Protein AF-A0A7J4JHX7-F1 (afdb_monomer_lite)

pLDDT: mean 87.48, std 12.59, range [47.03, 98.06]

Structure (mmCIF, N/CA/C/O backbone):
data_AF-A0A7J4JHX7-F1
#
_entry.id   AF-A0A7J4JHX7-F1
#
loop_
_atom_site.group_PDB
_atom_site.id
_atom_site.type_symbol
_atom_site.label_atom_id
_atom_site.label_alt_id
_atom_site.label_comp_id
_atom_site.label_asym_id
_atom_site.label_entity_id
_atom_site.label_seq_id
_atom_site.pdbx_PDB_ins_code
_atom_site.Cartn_x
_atom_site.Cartn_y
_atom_site.Cartn_z
_atom_site.occupancy
_atom_site.B_iso_or_equiv
_atom_site.auth_seq_id
_atom_site.auth_comp_id
_atom_site.auth_asym_id
_atom_site.auth_atom_id
_atom_site.pdbx_PDB_model_num
ATOM 1 N N . MET A 1 1 ? -8.880 -10.740 -36.028 1.00 47.03 1 MET A N 1
ATOM 2 C CA . MET A 1 1 ? -8.682 -9.495 -35.254 1.00 47.03 1 MET A CA 1
ATOM 3 C C . MET A 1 1 ? -8.084 -9.872 -33.906 1.00 47.03 1 MET A C 1
ATOM 5 O O . MET A 1 1 ? -8.742 -10.588 -33.161 1.00 47.03 1 MET A O 1
ATOM 9 N N . ALA A 1 2 ? -6.835 -9.496 -33.621 1.00 52.16 2 ALA A N 1
ATOM 10 C CA . ALA A 1 2 ? -6.258 -9.702 -32.292 1.00 52.16 2 ALA A CA 1
ATOM 11 C C . ALA A 1 2 ? -6.983 -8.782 -31.296 1.00 52.16 2 ALA A C 1
ATOM 13 O O . ALA A 1 2 ? -7.201 -7.610 -31.604 1.00 52.16 2 ALA A O 1
ATOM 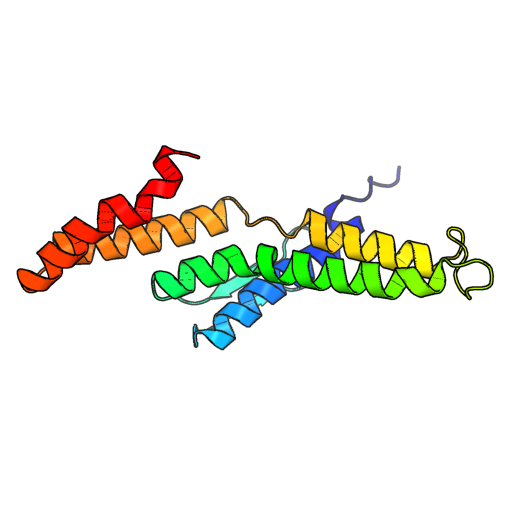14 N N . LYS A 1 3 ? -7.408 -9.305 -30.138 1.00 55.00 3 LYS A N 1
ATOM 15 C CA . LYS A 1 3 ? -7.965 -8.458 -29.071 1.00 55.00 3 LYS A CA 1
ATOM 16 C C . LYS A 1 3 ? -6.880 -7.470 -28.613 1.00 55.00 3 LYS A C 1
ATOM 18 O O . LYS A 1 3 ? -5.732 -7.898 -28.481 1.00 55.00 3 LYS A O 1
ATOM 23 N N . PRO A 1 4 ? -7.213 -6.190 -28.369 1.00 67.62 4 PRO A N 1
ATOM 24 C CA . PRO A 1 4 ? -6.246 -5.236 -27.843 1.00 67.62 4 PRO A CA 1
ATOM 25 C C . PRO A 1 4 ? -5.702 -5.736 -26.500 1.00 67.62 4 PRO A C 1
ATOM 27 O O . PRO A 1 4 ? -6.452 -6.263 -25.674 1.00 67.62 4 PRO A O 1
ATOM 30 N N . VAL A 1 5 ? -4.391 -5.600 -26.302 1.00 68.19 5 VAL A N 1
ATOM 31 C CA . VAL A 1 5 ? -3.737 -5.908 -25.024 1.00 68.19 5 VAL A CA 1
ATOM 32 C C . VAL A 1 5 ? -4.244 -4.905 -23.989 1.00 68.19 5 VAL A C 1
ATOM 34 O O . VAL A 1 5 ? -4.195 -3.699 -24.225 1.00 68.19 5 VAL A O 1
ATOM 37 N N . SER A 1 6 ? -4.769 -5.387 -22.860 1.00 78.62 6 SER A N 1
ATOM 38 C CA . SER A 1 6 ? -5.210 -4.507 -21.775 1.00 78.62 6 SER A CA 1
ATOM 39 C C . SER A 1 6 ? -4.000 -3.859 -21.097 1.00 78.62 6 SER A C 1
ATOM 41 O O . SER A 1 6 ? -2.940 -4.476 -20.987 1.00 78.62 6 SER A O 1
ATOM 43 N N . LEU A 1 7 ? -4.160 -2.635 -20.579 1.00 77.56 7 LEU A N 1
ATOM 44 C CA . LEU A 1 7 ? -3.117 -1.980 -19.774 1.00 77.56 7 LEU A CA 1
ATOM 45 C C . LEU A 1 7 ? -2.687 -2.847 -18.578 1.00 77.56 7 LEU A C 1
ATOM 47 O O . LEU A 1 7 ? -1.510 -2.871 -18.241 1.00 77.56 7 LEU A O 1
ATOM 51 N N . HIS A 1 8 ? -3.611 -3.639 -18.027 1.00 78.38 8 HIS A N 1
ATOM 52 C CA . HIS A 1 8 ? -3.335 -4.619 -16.974 1.00 78.38 8 HIS A CA 1
ATOM 53 C C . HIS A 1 8 ? -2.334 -5.691 -17.412 1.00 78.38 8 HIS A C 1
ATOM 55 O O . HIS A 1 8 ? -1.430 -6.033 -16.660 1.00 78.38 8 HIS A O 1
ATOM 61 N N . ALA A 1 9 ? -2.461 -6.206 -18.637 1.00 79.62 9 ALA A N 1
ATOM 62 C CA . ALA A 1 9 ? -1.517 -7.179 -19.172 1.00 79.62 9 ALA A CA 1
ATOM 63 C C . ALA A 1 9 ? -0.163 -6.536 -19.516 1.00 79.62 9 ALA A C 1
ATOM 65 O O . ALA A 1 9 ? 0.872 -7.182 -19.370 1.00 79.62 9 ALA A O 1
ATOM 66 N N . LEU A 1 10 ? -0.160 -5.269 -19.945 1.00 84.94 10 LEU A N 1
ATOM 67 C CA . LEU A 1 10 ? 1.062 -4.545 -20.300 1.00 84.94 10 LEU A CA 1
ATOM 68 C C . LEU A 1 10 ? 1.861 -4.081 -19.076 1.00 84.94 10 LEU A C 1
ATOM 70 O O . LEU A 1 10 ? 3.082 -4.067 -19.129 1.00 84.94 10 LEU A O 1
ATOM 74 N N . PHE A 1 11 ? 1.194 -3.711 -17.987 1.00 90.38 11 PHE A N 1
ATOM 75 C CA . PHE A 1 11 ? 1.809 -3.190 -16.763 1.00 90.38 11 PHE A CA 1
ATOM 76 C C . PHE A 1 11 ? 1.580 -4.118 -15.559 1.00 90.38 11 PHE A C 1
ATOM 78 O O . PHE A 1 11 ? 1.618 -3.685 -14.407 1.00 90.38 11 PHE A O 1
ATOM 85 N N . PHE A 1 12 ? 1.407 -5.420 -15.822 1.00 90.00 12 PHE A N 1
ATOM 86 C CA . PHE A 1 12 ? 1.182 -6.444 -14.799 1.00 90.00 12 PHE A CA 1
ATOM 87 C C . PHE A 1 12 ? 2.206 -6.443 -13.650 1.00 90.00 12 PHE A C 1
ATOM 89 O O . PHE A 1 12 ? 1.789 -6.722 -12.525 1.00 90.00 12 PHE A O 1
ATOM 96 N N . PRO A 1 13 ? 3.510 -6.122 -13.845 1.00 92.88 13 PRO A N 1
ATOM 97 C CA . PRO A 1 13 ? 4.442 -6.132 -12.724 1.00 92.88 13 PRO A CA 1
ATOM 98 C C . PRO A 1 13 ? 4.090 -5.078 -11.673 1.00 92.88 13 PRO A C 1
ATOM 100 O O . PRO A 1 13 ? 4.322 -5.307 -10.491 1.00 92.88 13 PRO A O 1
ATOM 103 N N . GLY A 1 14 ? 3.481 -3.9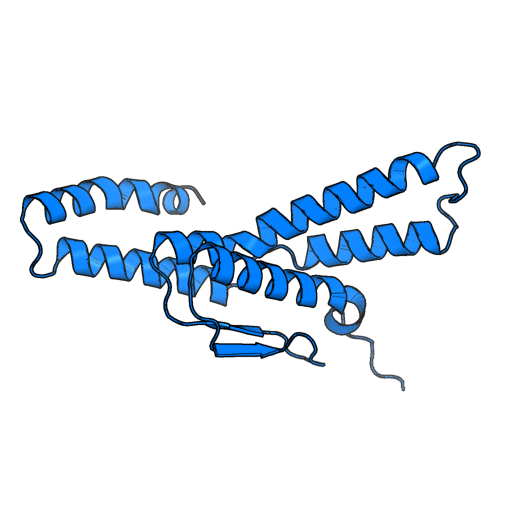62 -12.090 1.00 94.50 14 GLY A N 1
ATOM 104 C CA . GLY A 1 14 ? 2.967 -2.940 -11.184 1.00 94.50 14 GLY A CA 1
ATOM 105 C C . GLY A 1 14 ? 1.848 -3.472 -10.295 1.00 94.50 14 GLY A C 1
ATOM 106 O O . GLY A 1 14 ? 1.897 -3.286 -9.086 1.00 94.50 14 GLY A O 1
ATOM 107 N N . ILE A 1 15 ? 0.896 -4.212 -10.870 1.00 93.06 15 ILE A N 1
ATOM 108 C CA . ILE A 1 15 ? -0.197 -4.856 -10.120 1.00 93.06 15 ILE A CA 1
ATOM 109 C C . ILE A 1 15 ? 0.362 -5.875 -9.122 1.00 93.06 15 ILE A C 1
ATOM 111 O O . ILE A 1 15 ? -0.012 -5.881 -7.953 1.00 93.06 15 ILE A O 1
ATOM 115 N N . VAL A 1 16 ? 1.289 -6.729 -9.565 1.00 94.50 16 VAL A N 1
ATOM 116 C CA . VAL A 1 16 ? 1.928 -7.721 -8.687 1.00 94.50 16 VAL A CA 1
ATOM 117 C C . VAL A 1 16 ? 2.619 -7.020 -7.519 1.00 94.50 16 VAL A C 1
ATOM 119 O O . VAL A 1 16 ? 2.493 -7.456 -6.377 1.00 94.50 16 VAL A O 1
ATOM 122 N N . PHE A 1 17 ? 3.333 -5.926 -7.794 1.00 96.12 17 PHE A N 1
ATOM 123 C CA . PHE A 1 17 ? 4.035 -5.167 -6.769 1.00 96.12 17 PHE A CA 1
ATOM 124 C C . PHE A 1 17 ? 3.087 -4.403 -5.832 1.00 96.12 17 PHE A C 1
ATOM 126 O O . PHE A 1 17 ? 3.370 -4.285 -4.638 1.00 96.12 17 PHE A O 1
ATOM 133 N N . HIS A 1 18 ? 1.949 -3.931 -6.341 1.00 95.81 18 HIS A N 1
ATOM 134 C CA . HIS A 1 18 ? 0.880 -3.331 -5.545 1.00 95.81 18 HIS A CA 1
ATOM 135 C C . HIS A 1 18 ? 0.382 -4.320 -4.487 1.00 95.81 18 HIS A C 1
ATOM 137 O O . HIS A 1 18 ? 0.481 -4.065 -3.287 1.00 95.81 18 HIS A O 1
ATOM 143 N N . GLU A 1 19 ? -0.041 -5.506 -4.921 1.00 96.50 19 GLU A N 1
ATOM 144 C CA . GLU A 1 19 ? -0.490 -6.565 -4.015 1.00 96.50 19 GLU A CA 1
ATOM 145 C C . GLU A 1 19 ? 0.636 -7.043 -3.091 1.00 96.50 19 GLU A C 1
ATOM 147 O O . GLU A 1 19 ? 0.427 -7.325 -1.910 1.00 96.50 19 GLU A O 1
ATOM 152 N N . PHE A 1 20 ? 1.872 -7.091 -3.589 1.00 97.12 20 PHE A N 1
ATOM 153 C CA . PHE A 1 20 ? 3.027 -7.451 -2.769 1.00 97.12 20 PHE A CA 1
ATOM 154 C C . PHE A 1 20 ? 3.271 -6.439 -1.648 1.00 97.12 20 PHE A C 1
ATOM 156 O O . PHE A 1 20 ? 3.635 -6.827 -0.539 1.00 97.12 20 PHE A O 1
ATOM 163 N N . SER A 1 21 ? 3.018 -5.158 -1.905 1.00 97.75 21 SER A N 1
ATOM 164 C CA . SER A 1 21 ? 3.158 -4.093 -0.915 1.00 97.75 21 SER A CA 1
ATOM 165 C C . SER A 1 21 ? 2.139 -4.246 0.217 1.00 97.75 21 SER A C 1
ATOM 167 O O . SER A 1 21 ? 2.517 -4.172 1.389 1.00 97.75 21 SER A O 1
ATOM 169 N N . HIS A 1 22 ? 0.880 -4.566 -0.108 1.00 97.56 22 HIS A N 1
ATOM 170 C CA . HIS A 1 22 ? -0.143 -4.920 0.887 1.00 97.56 22 HIS A CA 1
ATOM 171 C C . HIS A 1 22 ? 0.266 -6.135 1.714 1.00 97.56 22 HIS A C 1
ATOM 173 O O . HIS A 1 22 ? 0.185 -6.120 2.943 1.00 97.56 22 HIS A O 1
ATOM 179 N N . TYR A 1 23 ? 0.744 -7.185 1.045 1.00 98.06 23 TYR A N 1
ATOM 180 C CA . TYR A 1 23 ? 1.210 -8.403 1.698 1.00 98.06 23 TYR A CA 1
ATOM 181 C C . TYR A 1 23 ? 2.371 -8.129 2.664 1.00 98.06 23 TYR A C 1
ATOM 183 O O . TYR A 1 23 ? 2.337 -8.575 3.812 1.00 98.06 23 TYR A O 1
ATOM 191 N N . LEU A 1 24 ? 3.374 -7.360 2.234 1.00 98.06 24 LEU A N 1
ATOM 192 C CA . LEU A 1 24 ? 4.528 -7.009 3.056 1.00 98.06 24 LEU A CA 1
ATOM 193 C C . LEU A 1 24 ? 4.116 -6.182 4.280 1.00 98.06 24 LEU A C 1
ATOM 195 O O . LEU A 1 24 ? 4.573 -6.460 5.390 1.00 98.06 24 LEU A O 1
ATOM 199 N N . ALA A 1 25 ? 3.213 -5.216 4.102 1.00 97.62 25 ALA A N 1
ATOM 200 C CA . ALA A 1 25 ? 2.661 -4.450 5.212 1.00 97.62 25 ALA A CA 1
ATOM 201 C C . ALA A 1 25 ? 1.866 -5.343 6.179 1.00 97.62 25 ALA A C 1
ATOM 203 O O . ALA A 1 25 ? 2.024 -5.218 7.392 1.00 97.62 25 ALA A O 1
ATOM 204 N N . CYS A 1 26 ? 1.084 -6.307 5.682 1.00 97.81 26 CYS A N 1
ATOM 205 C CA . CYS A 1 26 ? 0.405 -7.276 6.545 1.00 97.81 26 CYS A CA 1
ATOM 206 C C . CYS A 1 26 ? 1.402 -8.051 7.418 1.00 97.81 26 CYS A C 1
ATOM 208 O O . CYS A 1 26 ? 1.198 -8.151 8.627 1.00 97.81 26 CYS A O 1
ATOM 210 N N . LEU A 1 27 ? 2.503 -8.542 6.836 1.00 97.62 27 LEU A N 1
ATOM 211 C CA . LEU A 1 27 ? 3.547 -9.246 7.586 1.00 97.62 27 LEU A CA 1
ATOM 212 C C . LEU A 1 27 ? 4.199 -8.356 8.650 1.00 97.62 27 LEU A C 1
ATOM 214 O O . LEU A 1 27 ? 4.380 -8.802 9.782 1.00 97.62 27 LEU A O 1
ATOM 218 N N . LEU A 1 28 ? 4.507 -7.100 8.312 1.00 97.62 28 LEU A N 1
ATOM 219 C CA . LEU A 1 28 ? 5.132 -6.148 9.233 1.00 97.62 28 LEU A CA 1
ATOM 220 C C . LEU A 1 28 ? 4.259 -5.866 10.468 1.00 97.62 28 LEU A C 1
ATOM 222 O O . LEU A 1 28 ? 4.781 -5.727 11.571 1.00 97.62 28 LEU A O 1
ATOM 226 N N . PHE A 1 29 ? 2.937 -5.812 10.293 1.00 96.81 29 PHE A N 1
ATOM 227 C CA . PHE A 1 29 ? 1.977 -5.566 11.376 1.00 96.81 29 PHE A CA 1
ATOM 228 C C . PHE A 1 29 ? 1.408 -6.846 12.007 1.00 96.81 29 PHE A C 1
ATOM 230 O O . PHE A 1 29 ? 0.515 -6.763 12.851 1.00 96.81 29 PHE A O 1
ATOM 237 N N . GLY A 1 30 ? 1.895 -8.026 11.610 1.00 96.94 30 GLY A N 1
ATOM 238 C CA . GLY A 1 30 ? 1.406 -9.309 12.118 1.00 96.94 30 GLY A CA 1
ATOM 239 C C . GLY A 1 30 ? -0.048 -9.619 11.743 1.00 96.94 30 GLY A C 1
ATOM 240 O O . GLY A 1 30 ? -0.701 -10.399 12.431 1.00 96.94 30 GLY A O 1
ATOM 241 N N . VAL A 1 31 ? -0.566 -9.012 10.673 1.00 97.56 31 VAL A N 1
ATOM 242 C CA . VAL A 1 31 ? -1.927 -9.230 10.169 1.00 97.56 31 VAL A CA 1
ATOM 243 C C . VAL A 1 31 ? -1.943 -10.509 9.340 1.00 97.56 31 VAL A C 1
ATOM 245 O O . VAL A 1 31 ? -1.233 -10.638 8.340 1.00 97.56 31 VAL A O 1
ATOM 248 N N . LYS A 1 32 ? -2.775 -11.476 9.730 1.00 97.69 32 LYS A N 1
ATOM 249 C CA . LYS A 1 32 ? -2.847 -12.774 9.059 1.00 97.69 32 LYS A CA 1
ATOM 250 C C . LYS A 1 32 ? -3.399 -12.652 7.640 1.00 97.69 32 LYS A C 1
ATOM 252 O O . LYS A 1 32 ? -4.576 -12.344 7.426 1.00 97.69 32 LYS A O 1
ATOM 257 N N . VAL A 1 33 ? -2.569 -13.011 6.665 1.00 97.75 33 VAL A N 1
ATOM 258 C CA . VAL A 1 33 ? -2.970 -13.171 5.265 1.00 97.75 33 VAL A CA 1
ATOM 259 C C . VAL A 1 33 ? -3.659 -14.525 5.084 1.00 97.75 33 VAL A C 1
ATOM 261 O O . VAL A 1 33 ? -3.156 -15.565 5.504 1.00 97.75 33 VAL A O 1
ATOM 264 N N . LYS A 1 34 ? -4.845 -14.512 4.474 1.00 97.19 34 LYS A N 1
ATOM 265 C CA . LYS A 1 34 ? -5.692 -15.692 4.254 1.00 97.19 34 LYS A CA 1
ATOM 266 C C . LYS A 1 34 ? -5.508 -16.276 2.861 1.00 97.19 34 LYS A C 1
ATOM 268 O O . LYS A 1 34 ? -5.471 -17.493 2.716 1.00 97.19 34 LYS A O 1
ATOM 273 N N . ARG A 1 35 ? -5.456 -15.424 1.836 1.00 96.44 35 ARG A N 1
ATOM 274 C CA . ARG A 1 35 ? -5.295 -15.826 0.431 1.00 96.44 35 ARG A CA 1
ATOM 275 C C . ARG A 1 35 ? -4.556 -14.747 -0.333 1.00 96.44 35 ARG A C 1
ATOM 277 O O . ARG A 1 35 ? -4.789 -13.569 -0.091 1.00 96.44 35 ARG A O 1
ATOM 284 N N . VAL A 1 36 ? -3.741 -15.167 -1.291 1.00 96.12 36 VAL A N 1
ATOM 285 C CA . VAL A 1 36 ? -3.082 -14.262 -2.228 1.00 96.12 36 VAL A CA 1
ATOM 286 C C . VAL A 1 36 ? -3.226 -14.807 -3.637 1.00 96.12 36 VAL A C 1
ATOM 288 O O . VAL A 1 36 ? -3.117 -16.015 -3.853 1.00 96.12 36 VAL A O 1
ATOM 291 N N . LYS A 1 37 ? -3.458 -13.909 -4.587 1.00 94.44 37 LYS A N 1
ATOM 292 C CA . LYS A 1 37 ? -3.399 -14.182 -6.014 1.00 94.44 37 LYS A CA 1
ATOM 293 C C . LYS A 1 37 ? -2.525 -13.117 -6.663 1.00 94.44 37 LYS A C 1
ATOM 295 O O . LYS A 1 37 ? -2.943 -11.977 -6.798 1.00 94.44 37 LYS A O 1
ATOM 300 N N . TRP A 1 38 ? -1.315 -13.511 -7.052 1.00 91.00 38 TRP A N 1
ATOM 301 C CA . TRP A 1 38 ? -0.332 -12.608 -7.660 1.00 91.00 38 TRP A CA 1
ATOM 302 C C . TRP A 1 38 ? -0.617 -12.328 -9.132 1.00 91.00 38 TRP A C 1
ATOM 304 O O . TRP A 1 38 ? -0.421 -11.218 -9.607 1.00 91.00 38 TRP A O 1
ATOM 314 N N . PHE A 1 39 ? -1.084 -13.346 -9.855 1.00 87.88 39 PHE A N 1
ATOM 315 C CA . PHE A 1 39 ? -1.304 -13.276 -11.291 1.00 87.88 39 PHE A CA 1
ATOM 316 C C . PHE A 1 39 ? -2.749 -13.641 -11.612 1.00 87.88 39 PHE A C 1
ATOM 318 O O . PHE A 1 39 ? -3.243 -14.708 -11.238 1.00 87.88 39 PHE A O 1
ATOM 325 N N . GLY A 1 40 ? -3.406 -12.774 -12.368 1.00 74.94 40 GLY A N 1
ATOM 326 C CA . GLY A 1 40 ? -4.692 -13.040 -12.983 1.00 74.94 40 GLY A CA 1
ATOM 327 C C . GLY A 1 40 ? -4.849 -12.171 -14.214 1.00 74.94 40 GLY A C 1
ATOM 328 O O . GLY A 1 40 ? -4.246 -11.108 -14.333 1.00 74.94 40 GLY A O 1
ATOM 329 N N . LYS A 1 41 ? -5.633 -12.665 -15.170 1.00 66.12 41 LYS A N 1
ATOM 330 C CA . LYS A 1 41 ? -5.887 -11.950 -16.424 1.00 66.12 41 LYS A CA 1
ATOM 331 C C . LYS A 1 41 ? -6.670 -10.653 -16.192 1.00 66.12 41 LYS A C 1
ATOM 333 O O . LYS A 1 41 ? -6.556 -9.726 -16.988 1.00 66.12 41 LYS A O 1
ATOM 338 N N . GLU A 1 42 ? -7.456 -10.626 -15.119 1.00 68.81 42 GLU A N 1
ATOM 339 C CA . GLU A 1 42 ? -8.340 -9.518 -14.754 1.00 68.81 42 GLU A CA 1
ATOM 340 C C . GLU A 1 42 ? -8.175 -9.100 -13.283 1.00 68.81 42 GLU A C 1
ATOM 342 O O . GLU A 1 42 ? -8.542 -7.985 -12.936 1.00 68.81 42 GLU A O 1
ATOM 347 N N . ASP A 1 43 ? -7.598 -9.955 -12.430 1.00 78.75 43 ASP A N 1
ATOM 348 C CA . ASP A 1 43 ? -7.590 -9.774 -10.979 1.00 78.75 43 ASP A CA 1
ATOM 349 C C . ASP A 1 43 ? -6.310 -10.300 -10.295 1.00 78.75 43 ASP A C 1
ATOM 351 O O . ASP A 1 43 ? -5.916 -11.460 -10.447 1.00 78.75 43 ASP A O 1
ATOM 355 N N . ALA A 1 44 ? -5.702 -9.454 -9.469 1.00 88.94 44 ALA A N 1
ATOM 356 C CA . ALA A 1 44 ? -4.742 -9.825 -8.433 1.00 88.94 44 ALA A CA 1
ATOM 357 C C . ALA A 1 44 ? -5.285 -9.308 -7.096 1.00 88.94 44 ALA A C 1
ATOM 359 O O . ALA A 1 44 ? -6.025 -8.327 -7.086 1.00 88.94 44 ALA A O 1
ATOM 360 N N . TYR A 1 45 ? -5.001 -10.001 -5.994 1.00 93.25 45 TYR A N 1
ATOM 361 C CA . TYR A 1 45 ? -5.508 -9.593 -4.684 1.00 93.25 45 TYR A CA 1
ATOM 362 C C . TYR A 1 45 ? -4.726 -10.206 -3.521 1.00 93.25 45 TYR A C 1
ATOM 364 O O . TYR A 1 45 ? -4.248 -11.347 -3.589 1.00 93.25 45 TYR A O 1
ATOM 372 N N . VAL A 1 46 ? -4.750 -9.506 -2.389 1.00 95.62 46 VAL A N 1
ATOM 373 C CA . VAL A 1 46 ? -4.403 -10.015 -1.059 1.00 95.62 46 VAL A CA 1
ATOM 374 C C . VAL A 1 46 ? -5.625 -9.952 -0.148 1.00 95.62 46 VAL A C 1
ATOM 376 O O . VAL A 1 46 ? -6.159 -8.893 0.154 1.00 95.62 46 VAL A O 1
ATOM 379 N N . VAL A 1 47 ? -6.063 -11.109 0.351 1.00 95.69 47 VAL A N 1
ATOM 380 C CA . VAL A 1 47 ? -7.106 -11.194 1.380 1.00 95.69 47 VAL A CA 1
ATOM 381 C C . VAL A 1 47 ? -6.445 -11.427 2.726 1.00 95.69 47 VAL A C 1
ATOM 383 O O . VAL A 1 47 ? -5.814 -12.465 2.933 1.00 95.69 47 VAL A O 1
ATOM 386 N N . HIS A 1 48 ? -6.666 -10.519 3.668 1.00 96.81 48 HIS A N 1
ATOM 387 C CA . HIS A 1 48 ? -6.167 -10.600 5.038 1.00 96.81 48 HIS A CA 1
ATOM 388 C C . HIS A 1 48 ? -7.310 -10.480 6.064 1.00 96.81 48 HIS A C 1
ATOM 390 O O . HIS A 1 48 ? -8.483 -10.327 5.718 1.00 96.81 48 HIS A O 1
ATOM 396 N N . GLU A 1 49 ? -7.007 -10.667 7.344 1.00 96.19 49 GLU A N 1
ATOM 397 C CA . GLU A 1 49 ? -7.948 -10.376 8.432 1.00 96.19 49 GLU A CA 1
ATOM 398 C C . GLU A 1 49 ? -8.096 -8.873 8.689 1.00 96.19 49 GLU A C 1
ATOM 400 O O . GLU A 1 49 ? -7.317 -8.076 8.176 1.00 96.19 49 GLU A O 1
ATOM 405 N N . THR A 1 50 ? -9.094 -8.475 9.482 1.00 94.12 50 THR A N 1
ATOM 406 C CA . THR A 1 50 ? -9.289 -7.064 9.828 1.00 94.12 50 THR A CA 1
ATOM 407 C C . THR A 1 50 ? -8.093 -6.563 10.645 1.00 94.12 50 THR A C 1
ATOM 409 O O . THR A 1 50 ? -7.905 -7.029 11.772 1.00 94.12 50 THR A O 1
ATOM 412 N N . PRO A 1 51 ? -7.287 -5.629 10.114 1.00 95.50 51 PRO A N 1
ATOM 413 C CA . PRO A 1 51 ? -6.129 -5.115 10.826 1.00 95.50 51 PRO A CA 1
ATOM 414 C C . PRO A 1 51 ? -6.566 -4.138 11.925 1.00 95.50 51 PRO A C 1
ATOM 416 O O . PRO A 1 51 ? -7.692 -3.633 11.927 1.00 95.50 51 PRO A O 1
ATOM 419 N N . GLN A 1 52 ? -5.658 -3.804 12.841 1.00 95.50 52 GLN A N 1
ATOM 420 C CA . GLN A 1 52 ? -5.862 -2.651 13.723 1.00 95.50 52 GLN A CA 1
ATOM 421 C C . GLN A 1 52 ? -5.976 -1.354 12.896 1.00 95.50 52 GLN A C 1
ATOM 423 O O . GLN A 1 52 ? -5.419 -1.296 11.800 1.00 95.50 52 GLN A O 1
ATOM 428 N N . PRO A 1 53 ? -6.626 -0.289 13.399 1.00 93.06 53 PRO A N 1
ATOM 429 C CA . PRO A 1 53 ? -6.891 0.920 12.612 1.00 93.06 53 PRO A CA 1
ATOM 430 C C . PRO A 1 53 ? -5.647 1.544 11.973 1.00 93.06 53 PRO A C 1
ATOM 432 O O . PRO A 1 53 ? -5.652 1.836 10.781 1.00 93.06 53 PRO A O 1
ATOM 435 N N . LEU A 1 54 ? -4.556 1.683 12.736 1.00 92.62 54 LEU A N 1
ATOM 436 C CA . LEU A 1 54 ? -3.295 2.220 12.216 1.00 92.62 54 LEU A CA 1
ATOM 437 C C . LEU A 1 54 ? -2.667 1.293 11.172 1.00 92.62 54 LEU A C 1
ATOM 439 O O . LEU A 1 54 ? -2.266 1.755 10.110 1.00 92.62 54 LEU A O 1
ATOM 443 N N . ALA A 1 55 ? -2.645 -0.015 11.439 1.00 95.62 55 ALA A N 1
ATOM 444 C CA . ALA A 1 55 ? -2.167 -1.001 10.475 1.00 95.62 55 ALA A CA 1
ATOM 445 C C . ALA A 1 55 ? -2.991 -0.960 9.176 1.00 95.62 55 ALA A C 1
ATOM 447 O O . ALA A 1 55 ? -2.424 -1.050 8.098 1.00 95.62 55 ALA A O 1
ATOM 448 N N . SER A 1 56 ? -4.307 -0.733 9.258 1.00 96.06 56 SER A N 1
ATOM 449 C CA . SER A 1 56 ? -5.189 -0.567 8.094 1.00 96.06 56 SER A CA 1
ATOM 450 C C . SER A 1 56 ? -4.765 0.584 7.188 1.00 96.06 56 SER A C 1
ATOM 452 O O . SER A 1 56 ? -4.765 0.435 5.967 1.00 96.06 56 SER A O 1
ATOM 454 N N . VAL A 1 57 ? -4.407 1.723 7.787 1.00 95.12 57 VAL A N 1
ATOM 455 C CA . VAL A 1 57 ? -3.930 2.903 7.056 1.00 95.12 57 VAL A CA 1
ATOM 456 C C . VAL A 1 57 ? -2.575 2.613 6.421 1.00 95.12 57 VAL A C 1
ATOM 458 O O . VAL A 1 57 ? -2.381 2.905 5.245 1.00 95.12 57 VAL A O 1
ATOM 461 N N . VAL A 1 58 ? -1.652 1.994 7.164 1.00 96.56 58 VAL A N 1
ATOM 462 C CA . VAL A 1 58 ? -0.315 1.688 6.636 1.00 96.56 58 VAL A CA 1
ATOM 463 C C . VAL A 1 58 ? -0.372 0.660 5.510 1.00 96.56 58 VAL A C 1
ATOM 465 O O . VAL A 1 58 ? 0.296 0.857 4.504 1.00 96.56 58 VAL A O 1
ATOM 468 N N . ILE A 1 59 ? -1.190 -0.389 5.639 1.00 97.12 59 ILE A N 1
ATOM 469 C CA . ILE A 1 59 ? -1.413 -1.375 4.572 1.00 97.12 59 ILE A CA 1
ATOM 470 C C . ILE A 1 59 ? -1.946 -0.663 3.326 1.00 97.12 59 ILE A C 1
ATOM 472 O O . ILE A 1 59 ? -1.336 -0.766 2.272 1.00 97.12 59 ILE A O 1
ATOM 476 N N . THR A 1 60 ? -2.980 0.172 3.469 1.00 96.56 60 THR A N 1
ATOM 477 C CA . THR A 1 60 ? -3.561 0.944 2.354 1.00 96.56 60 THR A CA 1
ATOM 478 C C . THR A 1 60 ? -2.542 1.839 1.649 1.00 96.56 60 THR A C 1
ATOM 480 O O . THR A 1 60 ? -2.552 1.940 0.429 1.00 96.56 60 THR A O 1
ATOM 483 N N . LEU A 1 61 ? -1.639 2.483 2.392 1.00 96.94 61 LEU A N 1
ATOM 484 C CA . LEU A 1 61 ? -0.617 3.368 1.824 1.00 96.94 61 LEU A CA 1
ATOM 485 C C . LEU A 1 61 ? 0.646 2.631 1.352 1.00 96.94 61 LEU A C 1
ATOM 487 O O . LEU A 1 61 ? 1.503 3.244 0.713 1.00 96.94 61 LEU A O 1
ATOM 491 N N . ALA A 1 62 ? 0.787 1.337 1.647 1.00 97.50 62 ALA A N 1
ATOM 492 C CA . ALA A 1 62 ? 1.990 0.579 1.327 1.00 97.50 62 ALA A CA 1
ATOM 493 C C . ALA A 1 62 ? 2.308 0.544 -0.179 1.00 97.50 62 ALA A C 1
ATOM 495 O O . ALA A 1 62 ? 3.469 0.797 -0.509 1.00 97.50 62 ALA A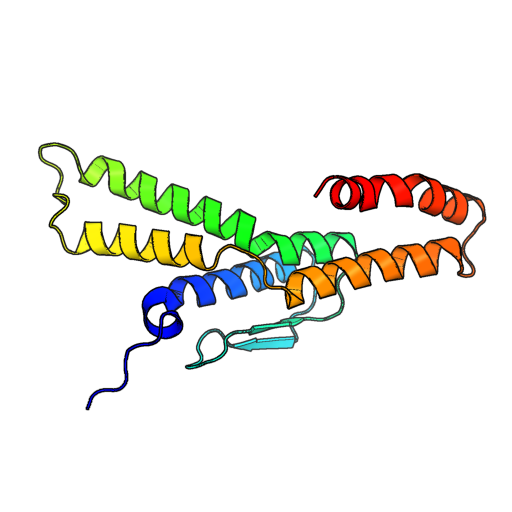 O 1
ATOM 496 N N . PRO A 1 63 ? 1.345 0.313 -1.101 1.00 97.25 63 PRO A N 1
ATOM 497 C CA . PRO A 1 63 ? 1.615 0.355 -2.541 1.00 97.25 63 PRO A CA 1
ATOM 498 C C . PRO A 1 63 ? 2.163 1.703 -3.003 1.00 97.25 63 PRO A C 1
ATOM 500 O O . PRO A 1 63 ? 3.078 1.753 -3.825 1.00 97.25 63 PRO A O 1
ATOM 503 N N . PHE A 1 64 ? 1.663 2.794 -2.421 1.00 97.38 64 PHE A N 1
ATOM 504 C CA . PHE A 1 64 ? 2.113 4.135 -2.761 1.00 97.38 64 PHE A CA 1
ATOM 505 C C . PHE A 1 64 ? 3.551 4.351 -2.301 1.00 97.38 64 PHE A C 1
ATOM 507 O O . PHE A 1 64 ? 4.413 4.698 -3.106 1.00 97.38 64 PHE A O 1
ATOM 514 N N . LEU A 1 65 ? 3.838 4.086 -1.026 1.00 97.25 65 LEU A N 1
ATOM 515 C CA . LEU A 1 65 ? 5.165 4.314 -0.457 1.00 97.25 65 LEU A CA 1
ATOM 516 C C . LEU A 1 65 ? 6.226 3.401 -1.084 1.00 97.25 65 LEU A C 1
ATOM 518 O O . LEU A 1 65 ? 7.264 3.879 -1.541 1.00 97.25 65 LEU A O 1
ATOM 522 N N . LEU A 1 66 ? 5.964 2.094 -1.136 1.00 97.19 66 LEU A N 1
ATOM 523 C CA . LEU A 1 66 ? 6.921 1.114 -1.647 1.00 97.19 66 LEU A CA 1
ATOM 524 C C . LEU A 1 66 ? 7.046 1.185 -3.168 1.00 97.19 66 LEU A C 1
ATOM 526 O O . LEU A 1 66 ? 8.156 1.062 -3.685 1.00 97.19 66 LEU A O 1
ATOM 530 N N . GLY A 1 67 ? 5.939 1.402 -3.884 1.00 96.88 67 GLY A N 1
ATOM 531 C CA . GLY A 1 67 ? 5.931 1.506 -5.343 1.00 96.88 67 GLY A CA 1
ATOM 532 C C . GLY A 1 67 ? 6.735 2.706 -5.830 1.00 96.88 67 GLY A C 1
ATOM 533 O O . GLY A 1 67 ? 7.594 2.550 -6.696 1.00 96.88 67 GLY A O 1
ATOM 534 N N . ASN A 1 68 ? 6.534 3.880 -5.221 1.00 97.25 68 ASN A N 1
ATOM 535 C CA . ASN A 1 68 ? 7.302 5.080 -5.563 1.00 97.25 68 ASN A CA 1
ATOM 536 C C . ASN A 1 68 ? 8.774 4.954 -5.152 1.00 97.25 68 ASN A C 1
ATOM 538 O O . ASN A 1 68 ? 9.655 5.322 -5.929 1.00 97.25 68 ASN A O 1
ATOM 542 N N . TRP A 1 69 ? 9.060 4.387 -3.975 1.00 97.44 69 TRP A N 1
ATOM 543 C CA . TRP A 1 69 ? 10.438 4.143 -3.546 1.00 97.44 69 TRP A CA 1
ATOM 544 C C . TRP A 1 69 ? 11.172 3.196 -4.500 1.00 97.44 69 TRP A C 1
ATOM 546 O O . TRP A 1 69 ? 12.281 3.504 -4.939 1.00 97.44 69 TRP A O 1
ATOM 556 N N . LEU A 1 70 ? 10.564 2.068 -4.879 1.00 97.25 70 LEU A N 1
ATOM 557 C CA . LEU A 1 70 ? 11.189 1.136 -5.815 1.00 97.25 70 LEU A CA 1
ATOM 558 C C . LEU A 1 70 ? 11.337 1.760 -7.206 1.00 97.25 70 LEU A C 1
ATOM 560 O O . LEU A 1 70 ? 12.407 1.648 -7.796 1.00 97.25 70 LEU A O 1
ATOM 564 N N . ALA A 1 71 ? 10.311 2.449 -7.712 1.00 96.25 71 ALA A N 1
ATOM 565 C CA . ALA A 1 71 ? 10.378 3.122 -9.006 1.00 96.25 71 ALA A CA 1
ATOM 566 C C . ALA A 1 71 ? 11.524 4.142 -9.060 1.00 96.25 71 ALA A C 1
ATOM 568 O O . ALA A 1 71 ? 12.275 4.156 -10.034 1.00 96.25 71 ALA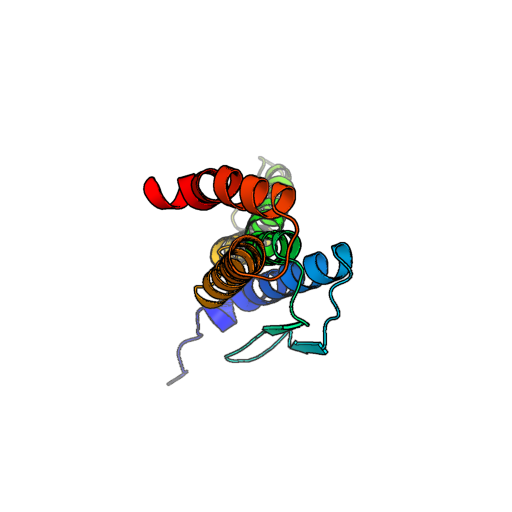 A O 1
ATOM 569 N N . TYR A 1 72 ? 11.713 4.932 -7.998 1.00 94.88 72 TYR A N 1
ATOM 570 C CA . TYR A 1 72 ? 12.846 5.850 -7.879 1.00 94.88 72 TYR A CA 1
ATOM 571 C C . TYR A 1 72 ? 14.191 5.116 -7.977 1.00 94.88 72 TYR A C 1
ATOM 573 O O . TYR A 1 72 ? 15.022 5.473 -8.805 1.00 94.88 72 TYR A O 1
ATOM 581 N N . ASN A 1 73 ? 14.386 4.037 -7.212 1.00 94.81 73 ASN A N 1
ATOM 582 C CA . ASN A 1 73 ? 15.629 3.257 -7.252 1.00 94.81 73 ASN A CA 1
ATOM 583 C C . ASN A 1 73 ? 15.876 2.590 -8.618 1.00 94.81 73 ASN A C 1
ATOM 585 O O . ASN A 1 73 ? 17.016 2.505 -9.068 1.00 94.81 73 ASN A O 1
ATOM 589 N N . VAL A 1 74 ? 14.819 2.127 -9.290 1.00 92.75 74 VAL A N 1
ATOM 590 C CA . VAL A 1 74 ? 14.895 1.567 -10.650 1.00 92.75 74 VAL A CA 1
ATOM 591 C C . VAL A 1 74 ? 15.344 2.639 -11.646 1.00 92.75 74 VAL A C 1
ATOM 593 O O . VAL A 1 74 ? 16.204 2.367 -12.481 1.00 92.75 74 VAL A O 1
ATOM 596 N N . LEU A 1 75 ? 14.804 3.857 -11.550 1.00 89.88 75 LEU A N 1
ATOM 597 C CA . LEU A 1 75 ? 15.193 4.971 -12.417 1.00 89.88 75 LEU A CA 1
ATOM 598 C C . LEU A 1 75 ? 16.626 5.440 -12.140 1.00 89.88 75 LEU A C 1
ATOM 600 O O . LEU A 1 75 ? 17.391 5.614 -13.083 1.00 89.88 75 LEU A O 1
ATOM 604 N N . GLU A 1 76 ? 17.016 5.569 -10.872 1.00 87.19 76 GLU A N 1
ATOM 605 C CA . GLU A 1 76 ? 18.391 5.909 -10.483 1.00 87.19 76 GLU A CA 1
ATOM 606 C C . GLU A 1 76 ? 19.402 4.872 -10.982 1.00 87.19 76 GLU A C 1
ATOM 608 O O . GLU A 1 76 ? 20.459 5.226 -11.501 1.00 87.19 76 GLU A O 1
ATOM 613 N N . ALA A 1 77 ? 19.062 3.581 -10.911 1.00 84.38 77 ALA A N 1
ATOM 614 C CA . ALA A 1 77 ? 19.896 2.516 -11.463 1.00 84.38 77 ALA A CA 1
ATOM 615 C C . ALA A 1 77 ? 20.031 2.596 -12.996 1.00 84.38 77 ALA A C 1
ATOM 617 O O . ALA A 1 77 ? 21.031 2.133 -13.546 1.00 84.38 77 ALA A O 1
ATOM 618 N N . ALA A 1 78 ? 19.059 3.202 -13.687 1.00 79.56 78 ALA A N 1
ATOM 619 C CA . ALA A 1 78 ? 19.122 3.443 -15.125 1.00 79.56 78 ALA A CA 1
ATOM 620 C C . ALA A 1 78 ? 20.000 4.660 -15.491 1.00 79.56 78 ALA A C 1
ATOM 622 O O . ALA A 1 78 ? 20.597 4.670 -16.567 1.00 79.56 78 ALA A O 1
ATOM 623 N N . THR A 1 79 ? 20.149 5.650 -14.600 1.00 71.12 79 THR A N 1
ATOM 624 C CA . THR A 1 79 ? 20.928 6.888 -14.813 1.00 71.12 79 THR A CA 1
ATOM 625 C C . THR A 1 79 ? 22.386 6.674 -15.257 1.00 71.12 79 THR A C 1
ATOM 627 O O . THR A 1 79 ? 22.768 7.234 -16.289 1.00 71.12 79 THR A O 1
ATOM 630 N N . PRO A 1 80 ? 23.229 5.868 -14.572 1.00 64.12 80 PRO A N 1
ATOM 631 C CA . PRO A 1 80 ? 24.625 5.667 -14.981 1.00 64.12 80 PRO A CA 1
ATOM 632 C C . PRO A 1 80 ? 24.755 4.939 -16.324 1.00 64.12 80 PRO A C 1
ATOM 634 O O . PRO A 1 80 ? 25.810 4.980 -16.956 1.00 64.12 80 PRO A O 1
ATOM 637 N N . LEU A 1 81 ? 23.689 4.283 -16.781 1.00 60.53 81 LEU A N 1
ATOM 638 C CA . LEU A 1 81 ? 23.683 3.527 -18.022 1.00 60.53 81 LEU A CA 1
ATOM 639 C C . LEU A 1 81 ? 23.394 4.420 -19.248 1.00 60.53 81 LEU A C 1
ATOM 641 O O . LEU A 1 81 ? 23.754 4.018 -20.350 1.00 60.53 81 LEU A O 1
ATOM 645 N N . LEU A 1 82 ? 22.857 5.635 -19.044 1.00 58.88 82 LEU A N 1
ATOM 646 C CA . LEU A 1 82 ? 22.447 6.619 -20.068 1.00 58.88 82 LEU A CA 1
ATOM 647 C C . LEU A 1 82 ? 23.523 7.664 -20.432 1.00 58.88 82 LEU A C 1
ATOM 649 O O . LEU A 1 82 ? 23.308 8.488 -21.323 1.00 58.88 82 LEU A O 1
ATOM 653 N N . GLY A 1 83 ? 24.666 7.669 -19.739 1.00 58.19 83 GLY A N 1
ATOM 654 C CA . GLY A 1 83 ? 25.774 8.589 -20.012 1.00 58.19 83 GLY A CA 1
ATOM 655 C C . GLY A 1 83 ? 26.470 8.322 -21.354 1.00 58.19 83 GLY A C 1
ATOM 656 O O . GLY A 1 83 ? 26.385 7.229 -21.916 1.00 58.19 83 GLY A O 1
ATOM 657 N N . ALA A 1 84 ? 27.200 9.317 -21.870 1.00 47.69 84 ALA A N 1
ATOM 658 C CA . ALA A 1 84 ? 27.995 9.178 -23.090 1.00 47.69 84 ALA A CA 1
ATOM 659 C C . ALA A 1 84 ? 29.088 8.104 -22.901 1.00 47.69 84 ALA A C 1
ATOM 661 O O . ALA A 1 84 ? 30.093 8.344 -22.237 1.00 47.69 84 ALA A O 1
ATOM 662 N N . GLY A 1 85 ? 28.860 6.910 -23.461 1.00 53.56 85 GLY A N 1
ATOM 663 C CA . GLY A 1 85 ? 29.717 5.724 -23.311 1.00 53.56 85 GLY A CA 1
ATOM 664 C C . GLY A 1 85 ? 29.143 4.606 -22.426 1.00 53.56 85 GLY A C 1
ATOM 665 O O . GLY A 1 85 ? 29.788 3.572 -22.275 1.00 53.56 85 GLY A O 1
ATOM 666 N N . GLY A 1 86 ? 27.946 4.781 -21.854 1.00 54.59 86 GLY A N 1
ATOM 667 C CA . GLY A 1 86 ? 27.258 3.750 -21.075 1.00 54.59 86 GLY A CA 1
ATOM 668 C C . GLY A 1 86 ? 26.734 2.599 -21.941 1.00 54.59 86 GLY A C 1
ATOM 669 O O . GLY A 1 86 ? 26.357 2.796 -23.097 1.00 54.59 86 GLY A O 1
ATOM 670 N N . LEU A 1 87 ? 26.678 1.387 -21.371 1.00 52.00 87 LEU A N 1
ATOM 671 C CA . LEU A 1 87 ? 26.200 0.172 -22.052 1.00 52.00 87 LEU A CA 1
ATOM 672 C C . LEU A 1 87 ? 24.749 0.298 -22.563 1.00 52.00 87 LEU A C 1
ATOM 674 O O . LEU A 1 87 ? 24.347 -0.500 -23.408 1.00 52.00 87 LEU A O 1
ATOM 678 N N . LEU A 1 88 ? 23.979 1.280 -22.065 1.00 53.94 88 LEU A N 1
ATOM 679 C CA . LEU A 1 88 ? 22.579 1.526 -22.399 1.00 53.94 88 LEU A CA 1
ATOM 680 C C . LEU A 1 88 ? 22.338 2.941 -22.939 1.00 53.94 88 LEU A C 1
ATOM 682 O O . LEU A 1 88 ? 21.755 3.798 -22.277 1.00 53.94 88 LEU A O 1
ATOM 686 N N . SER A 1 89 ? 22.679 3.169 -24.207 1.00 61.84 89 SER A N 1
ATOM 687 C CA . SER A 1 89 ? 22.045 4.258 -24.966 1.00 61.84 89 SER A CA 1
ATOM 688 C C . SER A 1 89 ? 20.511 4.222 -24.753 1.00 61.84 89 SER A C 1
ATOM 690 O O . SER A 1 89 ? 19.965 3.120 -24.606 1.00 61.84 89 SER A O 1
ATOM 692 N N . PRO A 1 90 ? 19.782 5.361 -24.756 1.00 59.66 90 PRO A N 1
ATOM 693 C CA . PRO A 1 90 ? 18.316 5.400 -24.606 1.00 59.66 90 PRO A CA 1
ATOM 694 C C . PRO A 1 90 ? 17.540 4.480 -25.570 1.00 59.66 90 PRO A C 1
ATOM 696 O O . PRO A 1 90 ? 16.356 4.224 -25.384 1.00 59.66 90 PRO A O 1
ATOM 699 N N . SER A 1 91 ? 18.212 3.978 -26.606 1.00 63.22 91 SER A N 1
ATOM 700 C CA . SER A 1 91 ? 17.731 3.027 -27.607 1.00 63.22 91 SER A CA 1
ATOM 701 C C . SER A 1 91 ? 17.960 1.547 -27.263 1.00 63.22 91 SER A C 1
ATOM 703 O O . SER A 1 91 ? 17.621 0.676 -28.064 1.00 63.22 91 SER A O 1
ATOM 705 N N . THR A 1 92 ? 18.542 1.222 -26.108 1.00 77.25 92 THR A N 1
ATOM 706 C CA . THR A 1 92 ? 18.823 -0.171 -25.738 1.00 77.25 92 THR A CA 1
ATOM 707 C C . THR A 1 92 ? 17.608 -0.860 -25.108 1.00 77.25 92 THR A C 1
ATOM 709 O O . THR A 1 92 ? 16.900 -0.256 -24.297 1.00 77.25 92 THR A O 1
ATOM 712 N N . PRO A 1 93 ? 17.375 -2.155 -25.404 1.00 82.50 93 PRO A N 1
ATOM 713 C CA . PRO A 1 93 ? 16.252 -2.903 -24.835 1.00 82.50 93 PRO A CA 1
ATOM 714 C C . PRO A 1 93 ? 16.222 -2.909 -23.305 1.00 82.50 93 PRO A C 1
ATOM 716 O O . PRO A 1 93 ? 15.148 -2.899 -22.709 1.00 82.50 93 PRO A O 1
ATOM 719 N N . LEU A 1 94 ? 17.392 -2.899 -22.662 1.00 83.38 94 LEU A N 1
ATOM 720 C CA . LEU A 1 94 ? 17.472 -2.897 -21.208 1.00 83.38 94 LEU A CA 1
ATOM 721 C C . LEU A 1 94 ? 17.050 -1.536 -20.627 1.00 83.38 94 LEU A C 1
ATOM 723 O O . LEU A 1 94 ? 16.252 -1.534 -19.700 1.00 83.38 94 LEU A O 1
ATOM 727 N N . ALA A 1 95 ? 17.449 -0.390 -21.200 1.00 81.31 95 ALA A N 1
ATOM 728 C CA . ALA A 1 95 ? 16.946 0.915 -20.739 1.00 81.31 95 ALA A CA 1
ATOM 729 C C . ALA A 1 95 ? 15.418 1.013 -20.874 1.00 81.31 95 ALA A C 1
ATOM 731 O O . ALA A 1 95 ? 14.733 1.438 -19.944 1.00 81.31 95 ALA A O 1
ATOM 732 N N . LEU A 1 96 ? 14.875 0.539 -22.001 1.00 85.06 96 LEU A N 1
ATOM 733 C CA . LEU A 1 96 ? 13.428 0.471 -22.218 1.00 85.06 96 LEU A CA 1
ATOM 734 C C . LEU A 1 96 ? 12.729 -0.412 -21.177 1.00 85.06 96 LEU A C 1
ATOM 736 O O . LEU A 1 96 ? 11.649 -0.053 -20.714 1.00 85.06 96 LEU A O 1
ATOM 740 N N . PHE A 1 97 ? 13.348 -1.524 -20.770 1.00 89.69 97 PHE A N 1
ATOM 741 C CA . PHE A 1 97 ? 12.832 -2.376 -19.699 1.00 89.69 97 PHE A CA 1
ATOM 742 C C . PHE A 1 97 ? 12.797 -1.652 -18.346 1.00 89.69 97 PHE A C 1
ATOM 744 O O . PHE A 1 97 ? 11.767 -1.701 -17.677 1.00 89.69 97 PHE A O 1
ATOM 751 N N . TYR A 1 98 ? 13.865 -0.945 -17.956 1.00 90.31 98 TYR A N 1
ATOM 752 C CA . TYR A 1 98 ? 13.893 -0.169 -16.706 1.00 90.31 98 TYR A CA 1
ATOM 753 C C . TYR A 1 98 ? 12.802 0.907 -16.685 1.00 90.31 98 TYR A C 1
ATOM 755 O O . TYR A 1 98 ? 12.066 1.013 -15.704 1.00 90.31 98 TYR A O 1
ATOM 763 N N . TYR A 1 99 ? 12.643 1.662 -17.777 1.00 89.25 99 TYR A N 1
ATOM 764 C CA . TYR A 1 99 ? 11.590 2.673 -17.875 1.00 89.25 99 TYR A CA 1
ATOM 765 C C . TYR A 1 99 ? 10.191 2.068 -17.861 1.00 89.25 99 TYR A C 1
ATOM 767 O O . TYR A 1 99 ? 9.330 2.545 -17.126 1.00 89.25 99 TYR A O 1
ATOM 775 N N . TRP A 1 100 ? 9.956 1.008 -18.635 1.00 93.25 100 TRP A N 1
ATOM 776 C CA . TRP A 1 100 ? 8.673 0.309 -18.639 1.00 93.25 100 TRP A CA 1
ATOM 777 C C . TRP A 1 100 ? 8.325 -0.230 -17.248 1.00 93.25 100 TRP A C 1
ATOM 779 O O . TRP A 1 100 ? 7.196 -0.058 -16.794 1.00 93.25 100 TRP A O 1
ATOM 789 N N . PHE A 1 101 ? 9.294 -0.826 -16.548 1.00 94.88 101 PHE A N 1
ATOM 790 C CA . PHE A 1 101 ? 9.091 -1.366 -15.209 1.00 94.88 101 PHE A CA 1
ATOM 791 C C . PHE A 1 101 ? 8.825 -0.258 -14.182 1.00 94.88 101 PHE A C 1
ATOM 793 O O . PHE A 1 101 ? 7.859 -0.354 -13.428 1.00 94.88 101 PHE A O 1
ATOM 800 N N . ALA A 1 102 ? 9.602 0.830 -14.194 1.00 95.19 102 ALA A N 1
ATOM 801 C CA . ALA A 1 102 ? 9.359 1.986 -13.331 1.00 95.19 102 ALA A CA 1
ATOM 802 C C . ALA A 1 102 ? 7.975 2.609 -13.583 1.00 95.19 102 ALA A C 1
ATOM 804 O O . ALA A 1 102 ? 7.250 2.897 -12.634 1.00 95.19 102 ALA A O 1
ATOM 805 N N . LEU A 1 103 ? 7.567 2.755 -14.848 1.00 94.38 103 LEU A N 1
ATOM 806 C CA . LEU A 1 103 ? 6.231 3.236 -15.204 1.00 94.38 103 LEU A CA 1
ATOM 807 C C . LEU A 1 103 ? 5.130 2.282 -14.730 1.00 94.38 103 LEU A C 1
ATOM 809 O O . LEU A 1 103 ? 4.112 2.754 -14.229 1.00 94.38 103 LEU A O 1
ATOM 813 N N . ALA A 1 104 ? 5.334 0.964 -14.832 1.00 95.69 104 ALA A N 1
ATOM 814 C CA . ALA A 1 104 ? 4.394 -0.027 -14.308 1.00 95.69 104 ALA A CA 1
ATOM 815 C C . ALA A 1 104 ? 4.178 0.155 -12.797 1.00 95.69 104 ALA A C 1
ATOM 817 O O . ALA A 1 104 ? 3.036 0.185 -12.338 1.00 95.69 104 ALA A O 1
ATOM 818 N N . LEU A 1 105 ? 5.273 0.309 -12.041 1.00 96.56 105 LEU A N 1
ATOM 819 C CA . LEU A 1 105 ? 5.248 0.532 -10.594 1.00 96.56 105 LEU A CA 1
ATOM 820 C C . LEU A 1 105 ? 4.528 1.834 -10.233 1.00 96.56 105 LEU A C 1
ATOM 822 O O . LEU A 1 105 ? 3.661 1.821 -9.367 1.00 96.56 105 LEU A O 1
ATOM 826 N N . LEU A 1 106 ? 4.852 2.941 -10.909 1.00 95.56 106 LEU A N 1
ATOM 827 C CA . LEU A 1 106 ? 4.233 4.245 -10.653 1.00 95.56 106 LEU A CA 1
ATOM 828 C C . LEU A 1 106 ? 2.735 4.228 -10.961 1.00 95.56 106 LEU A C 1
ATOM 830 O O . LEU A 1 106 ? 1.939 4.693 -10.143 1.00 95.56 106 LEU A O 1
ATOM 834 N N . TYR A 1 107 ? 2.346 3.658 -12.104 1.00 93.88 107 TYR A N 1
ATOM 835 C CA . TYR A 1 107 ? 0.955 3.617 -12.553 1.00 93.88 107 TYR A CA 1
ATOM 836 C C . TYR A 1 107 ? 0.048 2.877 -11.562 1.00 93.88 107 TYR A C 1
ATOM 838 O O . TYR A 1 107 ? -1.048 3.344 -11.265 1.00 93.88 107 TYR A O 1
ATOM 846 N N . TYR A 1 108 ? 0.529 1.766 -11.000 1.00 93.88 108 TYR A N 1
ATOM 847 C CA . TYR A 1 108 ? -0.197 0.974 -10.004 1.00 93.88 108 TYR A CA 1
ATOM 848 C C . TYR A 1 108 ? 0.187 1.300 -8.555 1.00 93.88 108 TYR A C 1
ATOM 850 O O . TYR A 1 108 ? -0.188 0.565 -7.652 1.00 93.88 108 TYR A O 1
ATOM 858 N N . SER A 1 109 ? 0.913 2.387 -8.288 1.00 94.56 109 SER A N 1
ATOM 859 C CA . SER A 1 109 ? 1.288 2.749 -6.912 1.00 94.56 109 SER A CA 1
ATOM 860 C C . SER A 1 109 ? 0.130 3.352 -6.113 1.00 94.56 109 SER A C 1
ATOM 862 O O . SER A 1 109 ? 0.135 3.302 -4.887 1.00 94.56 109 SER A O 1
ATOM 864 N N . PHE A 1 110 ? -0.880 3.915 -6.777 1.00 93.75 110 PHE A N 1
ATOM 865 C CA . PHE A 1 110 ? -2.002 4.529 -6.076 1.00 93.75 110 PHE A CA 1
ATOM 866 C C . PHE A 1 110 ? -2.932 3.468 -5.471 1.00 93.75 110 PHE A C 1
ATOM 868 O O . PHE A 1 110 ? -3.265 2.498 -6.157 1.00 93.75 110 PHE A O 1
ATOM 875 N N . PRO A 1 111 ? -3.362 3.641 -4.207 1.00 91.25 111 PRO A N 1
ATOM 876 C CA . PRO A 1 111 ? -4.359 2.771 -3.595 1.00 91.25 111 PRO A CA 1
ATOM 877 C C . PRO A 1 111 ? -5.689 2.848 -4.345 1.00 91.25 111 PRO A C 1
ATOM 879 O O . PRO A 1 111 ? -6.050 3.895 -4.885 1.00 91.25 111 PRO A O 1
ATOM 882 N N . SER A 1 112 ? -6.426 1.741 -4.353 1.00 90.75 112 SER A N 1
ATOM 883 C CA . SER A 1 112 ? -7.759 1.683 -4.952 1.00 90.75 112 SER A CA 1
ATOM 884 C C . SER A 1 112 ? -8.830 2.310 -4.047 1.00 90.75 112 SER A C 1
ATOM 886 O O . SER A 1 112 ? -8.640 2.471 -2.836 1.00 90.75 112 SER A O 1
ATOM 888 N N . ASP A 1 113 ? -10.012 2.583 -4.611 1.00 91.44 113 ASP A N 1
ATOM 889 C CA . ASP A 1 113 ? -11.187 3.030 -3.843 1.00 91.44 113 ASP A CA 1
ATOM 890 C C . ASP A 1 113 ? -11.562 2.037 -2.732 1.00 91.44 113 ASP A C 1
ATOM 892 O O . ASP A 1 113 ? -12.021 2.426 -1.652 1.00 91.44 113 ASP A O 1
ATOM 896 N N . GLN A 1 114 ? -11.347 0.742 -2.985 1.00 91.56 114 GLN A N 1
ATOM 897 C CA . GLN A 1 114 ? -11.601 -0.313 -2.015 1.00 91.56 114 GLN A CA 1
ATOM 898 C C . GLN A 1 114 ? -10.609 -0.251 -0.847 1.00 91.56 114 GLN A C 1
ATOM 900 O O . GLN A 1 114 ? -11.036 -0.364 0.304 1.00 91.56 114 GLN A O 1
ATOM 905 N N . ASP A 1 115 ? -9.321 -0.020 -1.111 1.00 91.88 115 ASP A N 1
ATOM 906 C CA . ASP A 1 115 ? -8.301 0.108 -0.062 1.00 91.88 115 ASP A CA 1
ATOM 907 C C . ASP A 1 115 ? -8.592 1.316 0.834 1.00 91.88 115 ASP A C 1
ATOM 909 O O . ASP A 1 115 ? -8.672 1.194 2.061 1.00 91.88 115 ASP A O 1
ATOM 913 N N . GLY A 1 116 ? -8.863 2.468 0.211 1.00 92.44 116 GLY A N 1
ATOM 914 C CA . GLY A 1 116 ? -9.221 3.698 0.915 1.00 92.44 116 GLY A CA 1
ATOM 915 C C . GLY A 1 116 ? -10.469 3.529 1.781 1.00 92.44 116 GLY A C 1
ATOM 916 O O . GLY A 1 116 ? -10.465 3.882 2.965 1.00 92.44 116 GLY A O 1
ATOM 917 N N . SER A 1 117 ? -11.519 2.916 1.228 1.00 93.19 117 SER A N 1
ATOM 918 C CA . SER A 1 117 ? -12.763 2.646 1.957 1.00 93.19 117 SER A CA 1
ATOM 919 C C . SER A 1 117 ? -12.534 1.716 3.149 1.00 93.19 117 SER A C 1
ATOM 921 O O . SER A 1 117 ? -13.027 1.982 4.247 1.00 93.19 117 SER A O 1
ATOM 923 N N . ASN A 1 118 ? -11.751 0.647 2.972 1.00 92.31 118 ASN A N 1
ATOM 924 C CA . ASN A 1 118 ? -11.444 -0.301 4.041 1.00 92.31 118 ASN A CA 1
ATOM 925 C C . ASN A 1 118 ? -10.704 0.373 5.204 1.00 92.31 118 ASN A C 1
ATOM 927 O O . ASN A 1 118 ? -11.091 0.188 6.361 1.00 92.31 118 ASN A O 1
ATOM 931 N N . ALA A 1 119 ? -9.684 1.191 4.922 1.00 93.69 119 ALA A N 1
ATOM 932 C CA . ALA A 1 119 ? -8.996 1.960 5.957 1.00 93.69 119 ALA A CA 1
ATOM 933 C C . ALA A 1 119 ? -9.926 2.957 6.650 1.00 93.69 119 ALA A C 1
ATOM 935 O O . ALA A 1 119 ? -9.977 2.992 7.884 1.00 93.69 119 ALA A O 1
ATOM 936 N N . PHE A 1 120 ? -10.694 3.726 5.877 1.00 93.06 120 PHE A N 1
ATOM 937 C CA . PHE A 1 120 ? -11.601 4.734 6.415 1.00 93.06 120 PHE A CA 1
ATOM 938 C C . PHE A 1 120 ? -12.630 4.122 7.369 1.00 93.06 120 PHE A C 1
ATOM 940 O O . PHE A 1 120 ? -12.761 4.567 8.512 1.00 93.06 120 PHE A O 1
ATOM 947 N N . TYR A 1 121 ? -13.327 3.063 6.946 1.00 94.12 121 TYR A N 1
ATOM 948 C CA . TYR A 1 121 ? -14.344 2.421 7.777 1.00 94.12 121 TYR A CA 1
ATOM 949 C C . TYR A 1 121 ? -13.755 1.708 8.993 1.00 94.12 121 TYR A C 1
ATOM 951 O O . TYR A 1 121 ? -14.399 1.687 10.044 1.00 94.12 121 TYR A O 1
ATOM 959 N N . ASN A 1 122 ? -12.534 1.175 8.902 1.00 94.25 122 ASN A N 1
ATOM 960 C CA . ASN A 1 122 ? -11.861 0.577 10.052 1.00 94.25 122 ASN A CA 1
ATOM 961 C C . ASN A 1 122 ? -11.507 1.637 11.114 1.00 94.25 122 ASN A C 1
ATOM 963 O O . ASN A 1 122 ? -11.827 1.477 12.295 1.00 94.25 122 ASN A O 1
ATOM 967 N N . VAL A 1 123 ? -10.938 2.771 10.690 1.00 93.94 123 VAL A N 1
ATOM 968 C CA . VAL A 1 123 ? -10.640 3.907 11.578 1.00 93.94 123 VAL A CA 1
ATOM 969 C C . VAL A 1 123 ? -11.924 4.484 12.173 1.00 93.94 123 VAL A C 1
ATOM 971 O O . VAL A 1 123 ? -12.033 4.624 13.393 1.00 93.94 123 VAL A O 1
ATOM 974 N N . LEU A 1 124 ? -12.936 4.752 11.347 1.00 93.69 124 LEU A N 1
ATOM 975 C CA . LEU A 1 124 ? -14.228 5.260 11.804 1.00 93.69 124 LEU A CA 1
ATOM 976 C C . LEU A 1 124 ? -14.908 4.295 12.788 1.00 93.69 124 LEU A C 1
ATOM 978 O O . LEU A 1 124 ? -15.473 4.728 13.794 1.00 93.69 124 LEU A O 1
ATOM 982 N N . GLY A 1 125 ? -14.838 2.989 12.529 1.00 93.62 125 GLY A N 1
ATOM 983 C CA . GLY A 1 125 ? -15.351 1.950 13.418 1.00 93.62 125 GLY A CA 1
ATOM 984 C C . GLY A 1 125 ? -14.673 1.966 14.789 1.00 93.62 125 GLY A C 1
ATOM 985 O O . GLY A 1 125 ? -15.356 1.880 15.813 1.00 93.62 125 GLY A O 1
ATOM 986 N N . ALA A 1 126 ? -13.352 2.155 14.826 1.00 92.38 126 ALA A N 1
ATOM 987 C CA . ALA A 1 126 ? -12.604 2.279 16.073 1.00 92.38 126 ALA A CA 1
ATOM 988 C C . ALA A 1 126 ? -13.008 3.520 16.877 1.00 92.38 126 ALA A C 1
ATOM 990 O O . ALA A 1 126 ? -13.266 3.399 18.075 1.00 92.38 126 ALA A O 1
ATOM 991 N N . TYR A 1 127 ? -13.165 4.677 16.226 1.00 93.12 127 TYR A N 1
ATOM 992 C CA . TYR A 1 127 ? -13.671 5.888 16.881 1.00 93.12 127 TYR A CA 1
ATOM 993 C C . TYR A 1 127 ? -15.091 5.709 17.417 1.00 93.12 127 TYR A C 1
ATOM 995 O O . TYR A 1 127 ? -15.361 6.031 18.573 1.00 93.12 127 TYR A O 1
ATOM 1003 N N . ARG A 1 128 ? -16.000 5.131 16.620 1.00 92.69 128 ARG A N 1
ATOM 1004 C CA . ARG A 1 128 ? -17.378 4.851 17.056 1.00 92.69 128 ARG A CA 1
ATOM 1005 C C . ARG A 1 128 ? -17.405 3.950 18.287 1.00 92.69 128 ARG A C 1
ATOM 1007 O O . ARG A 1 128 ? -18.095 4.265 19.253 1.00 92.69 128 ARG A O 1
ATOM 1014 N N . LYS A 1 129 ? -16.626 2.865 18.285 1.00 92.12 129 LYS A N 1
ATOM 1015 C CA . LYS A 1 129 ? -16.513 1.955 19.434 1.00 92.12 129 LYS A CA 1
ATOM 1016 C C . LYS A 1 129 ? -15.864 2.637 20.642 1.00 92.12 129 LYS A C 1
ATOM 1018 O O . LYS A 1 129 ? -16.293 2.405 21.768 1.00 92.12 129 LYS A O 1
ATOM 1023 N N . GLY A 1 130 ? -14.863 3.484 20.413 1.00 90.75 130 GLY A N 1
ATOM 1024 C CA . GLY A 1 130 ? -14.164 4.243 21.447 1.00 90.75 130 GLY A CA 1
ATOM 1025 C C . GLY A 1 130 ? -15.048 5.271 22.153 1.00 90.75 130 GLY A C 1
ATOM 1026 O O . GLY A 1 130 ? -14.971 5.380 23.374 1.00 90.75 130 GLY A O 1
ATOM 1027 N N . ILE A 1 131 ? -15.906 5.976 21.407 1.00 91.31 131 ILE A N 1
ATOM 1028 C CA . ILE A 1 131 ? -16.787 7.046 21.907 1.00 91.31 131 ILE A CA 1
ATOM 1029 C C . ILE A 1 131 ? -18.088 6.476 22.491 1.00 91.31 131 ILE A C 1
ATOM 1031 O O . ILE A 1 131 ? -18.456 6.787 23.626 1.00 91.31 131 ILE A O 1
ATOM 1035 N N . PHE A 1 132 ? -18.786 5.629 21.731 1.00 93.00 132 PHE A N 1
ATOM 1036 C CA . PHE A 1 132 ? -20.129 5.150 22.083 1.00 93.00 132 PHE A CA 1
ATOM 1037 C C . PHE A 1 132 ? -20.136 3.798 22.805 1.00 93.00 132 PHE A C 1
ATOM 1039 O O . PHE A 1 132 ? -21.178 3.375 23.296 1.00 93.00 132 PHE A O 1
ATOM 1046 N N . GLY A 1 133 ? -18.994 3.114 22.895 1.00 91.25 133 GLY A N 1
ATOM 1047 C CA . GLY A 1 133 ? -18.890 1.836 23.594 1.00 91.25 133 GLY A CA 1
ATOM 1048 C C . GLY A 1 133 ? -18.840 1.957 25.120 1.00 91.25 133 GLY A C 1
ATOM 1049 O O . GLY A 1 133 ? -18.914 3.039 25.712 1.00 91.25 133 GLY A O 1
ATOM 1050 N N . SER A 1 134 ? -18.654 0.810 25.770 1.00 91.44 134 SER A N 1
ATOM 1051 C CA . SER A 1 134 ? -18.504 0.671 27.227 1.00 91.44 134 SER A CA 1
ATOM 1052 C C . SER A 1 134 ? -17.074 0.964 27.711 1.00 91.44 134 SER A C 1
ATOM 1054 O O . SER A 1 134 ? -16.544 0.266 28.571 1.00 91.44 134 SER A O 1
ATOM 1056 N N . THR A 1 135 ? -16.412 1.961 27.124 1.00 91.19 135 THR A N 1
ATOM 1057 C CA . THR A 1 135 ? -15.052 2.392 27.483 1.00 91.19 135 THR A CA 1
ATOM 1058 C C . THR A 1 135 ? -15.065 3.382 28.660 1.00 91.19 135 THR A C 1
ATOM 1060 O O . THR A 1 135 ? -16.061 4.085 28.865 1.00 91.19 135 THR A O 1
ATOM 1063 N N . PRO A 1 136 ? -13.972 3.486 29.442 1.00 94.81 136 PRO A N 1
ATOM 1064 C CA . PRO A 1 136 ? -13.852 4.487 30.504 1.00 94.81 136 PRO A CA 1
ATOM 1065 C C . PRO A 1 136 ? -13.986 5.923 29.977 1.00 94.81 136 PRO A C 1
ATOM 1067 O O . PRO A 1 136 ? -13.568 6.219 28.857 1.00 94.81 136 PRO A O 1
ATOM 1070 N N . ALA A 1 137 ? -14.491 6.842 30.805 1.00 92.75 137 ALA A N 1
ATOM 1071 C CA . ALA A 1 137 ? -14.722 8.239 30.416 1.00 92.75 137 ALA A CA 1
ATOM 1072 C C . ALA A 1 137 ? -13.458 8.947 29.887 1.00 92.75 137 ALA A C 1
ATOM 1074 O O . ALA A 1 137 ? -13.532 9.678 28.903 1.00 92.75 137 ALA A O 1
ATOM 1075 N N . VAL A 1 138 ? -12.289 8.668 30.478 1.00 93.25 138 VAL A N 1
ATOM 1076 C CA . VAL A 1 138 ? -10.996 9.207 30.015 1.00 93.25 138 VAL A CA 1
ATOM 1077 C C . VAL A 1 138 ? -10.689 8.761 28.584 1.00 93.25 138 VAL A C 1
ATOM 1079 O O . VAL A 1 138 ? -10.267 9.563 27.759 1.00 93.25 138 VAL A O 1
ATOM 1082 N N . VAL A 1 139 ? -10.961 7.495 28.255 1.00 90.56 139 VAL A N 1
ATOM 1083 C CA . VAL A 1 139 ? -10.742 6.951 26.908 1.00 90.56 139 VAL A CA 1
ATOM 1084 C C . VAL A 1 139 ? -11.713 7.581 25.907 1.00 90.56 139 VAL A C 1
ATOM 1086 O O . VAL A 1 139 ? -11.300 7.943 24.810 1.00 90.56 139 VAL A O 1
ATOM 1089 N N . LYS A 1 140 ? -12.980 7.785 26.289 1.00 92.12 140 LYS A N 1
ATOM 1090 C CA . LYS A 1 140 ? -13.962 8.499 25.451 1.00 92.12 140 LYS A CA 1
ATOM 1091 C C . LYS A 1 140 ? -13.515 9.922 25.140 1.00 92.12 140 LYS A C 1
ATOM 1093 O O . LYS A 1 140 ? -13.587 10.336 23.987 1.00 92.12 140 LYS A O 1
ATOM 1098 N N . LEU A 1 141 ? -13.030 10.644 26.153 1.00 92.00 141 LEU A N 1
ATOM 1099 C CA . LEU A 1 141 ? -12.513 12.000 25.986 1.00 92.00 141 LEU A CA 1
ATOM 1100 C C . LEU A 1 141 ? -11.319 12.022 25.025 1.00 92.00 141 LEU A C 1
ATOM 1102 O O . LEU A 1 141 ? -11.289 12.857 24.127 1.00 92.00 141 LEU A O 1
ATOM 1106 N N . LEU A 1 142 ? -10.386 11.073 25.162 1.00 92.38 142 LEU A N 1
ATOM 1107 C CA . LEU A 1 142 ? -9.255 10.940 24.242 1.00 92.38 142 LEU A CA 1
ATOM 1108 C C . LEU A 1 142 ? -9.726 10.754 22.795 1.00 92.38 142 LEU A C 1
ATOM 1110 O O . LEU A 1 142 ? -9.299 11.513 21.932 1.00 92.38 142 LEU A O 1
ATOM 1114 N N . TYR A 1 143 ? -10.646 9.817 22.532 1.00 91.75 143 TYR A N 1
ATOM 1115 C CA . TYR A 1 143 ? -11.185 9.611 21.182 1.00 91.75 143 TYR A CA 1
ATOM 1116 C C . TYR A 1 143 ? -11.951 10.829 20.648 1.00 91.75 143 TYR A C 1
ATOM 1118 O O . TYR A 1 143 ? -11.867 11.117 19.460 1.00 91.75 143 TYR A O 1
ATOM 1126 N N . LEU A 1 144 ? -12.688 11.561 21.487 1.00 90.44 144 LEU A N 1
ATOM 1127 C CA . LEU A 1 144 ? -13.378 12.785 21.065 1.00 90.44 144 LEU A CA 1
ATOM 1128 C C . LEU A 1 144 ? -12.397 13.887 20.650 1.00 90.44 144 LEU A C 1
ATOM 1130 O O . LEU A 1 144 ? -12.643 14.578 19.665 1.00 90.44 144 LEU A O 1
ATOM 1134 N N . VAL A 1 145 ? -11.288 14.036 21.378 1.00 91.62 145 VAL A N 1
ATOM 1135 C CA . VAL A 1 145 ? -10.253 15.036 21.078 1.00 91.62 145 VAL A CA 1
ATOM 1136 C C . VAL A 1 145 ? -9.459 14.658 19.827 1.00 91.62 145 VAL A C 1
ATOM 1138 O O . VAL A 1 145 ? -9.163 15.522 19.005 1.00 91.62 145 VAL A O 1
ATOM 1141 N N . THR A 1 146 ? -9.125 13.378 19.647 1.00 90.19 146 THR A N 1
ATOM 1142 C CA . THR A 1 146 ? -8.328 12.934 18.494 1.00 90.19 146 THR A CA 1
ATOM 1143 C C . THR A 1 146 ? -9.141 12.777 17.211 1.00 90.19 146 THR A C 1
ATOM 1145 O O . THR A 1 146 ? -8.564 12.876 16.130 1.00 90.19 146 THR A O 1
ATOM 1148 N N . PHE A 1 147 ? -10.465 12.603 17.292 1.00 89.88 147 PHE A N 1
ATOM 1149 C CA . PHE A 1 147 ? -11.348 12.466 16.128 1.00 89.88 147 PHE A CA 1
ATOM 1150 C C . PHE A 1 147 ? -11.195 13.604 15.103 1.00 89.88 147 PHE A C 1
ATOM 1152 O O . PHE A 1 147 ? -10.843 13.309 13.961 1.00 89.88 147 PHE A O 1
ATOM 1159 N N . PRO A 1 148 ? -11.389 14.894 15.453 1.00 86.19 148 PRO A N 1
ATOM 1160 C CA . PRO A 1 148 ? -11.259 15.975 14.479 1.00 86.19 148 PRO A CA 1
ATOM 1161 C C . PRO A 1 148 ? -9.851 16.055 13.886 1.00 86.19 148 PRO A C 1
ATOM 1163 O O . PRO A 1 148 ? -9.723 16.371 12.713 1.00 86.19 148 PRO A O 1
ATOM 1166 N N . LEU A 1 149 ? -8.809 15.715 14.653 1.00 85.94 149 LEU A N 1
ATOM 1167 C CA . LEU A 1 149 ? -7.426 15.703 14.166 1.00 85.94 149 LEU A CA 1
ATOM 1168 C C . LEU A 1 149 ? -7.186 14.584 13.146 1.00 85.94 149 LEU A C 1
ATOM 1170 O O . LEU A 1 149 ? -6.549 14.814 12.123 1.00 85.94 149 LEU A O 1
ATOM 1174 N N . ALA A 1 150 ? -7.717 13.386 13.396 1.00 82.62 150 ALA A N 1
ATOM 1175 C CA . ALA A 1 150 ? -7.539 12.234 12.514 1.00 82.62 150 ALA A CA 1
ATOM 1176 C C . ALA A 1 150 ? -8.242 12.394 11.160 1.00 82.62 150 ALA A C 1
ATOM 1178 O O . ALA A 1 150 ? -7.783 11.835 10.167 1.00 82.62 150 ALA A O 1
ATOM 1179 N N . PHE A 1 151 ? -9.330 13.165 11.114 1.00 83.38 151 PHE A N 1
ATOM 1180 C CA . PHE A 1 151 ? -10.078 13.439 9.886 1.00 83.38 151 PHE A CA 1
ATOM 1181 C C . PHE A 1 151 ? -9.838 14.849 9.330 1.00 83.38 151 PHE A C 1
ATOM 1183 O O . PHE A 1 151 ? -10.361 15.171 8.268 1.00 83.38 151 PHE A O 1
ATOM 1190 N N . LEU A 1 152 ? -9.010 15.667 9.991 1.00 83.62 152 LEU A N 1
ATOM 1191 C CA . LEU A 1 152 ? -8.647 17.009 9.533 1.00 83.62 152 LEU A CA 1
ATOM 1192 C C . LEU A 1 152 ? -8.132 17.022 8.085 1.00 83.62 152 LEU A C 1
ATOM 1194 O O . LEU A 1 152 ? -8.580 17.881 7.327 1.00 83.62 152 LEU A O 1
ATOM 1198 N N . PRO A 1 153 ? -7.272 16.073 7.650 1.00 77.88 153 PRO A N 1
ATOM 1199 C CA . PRO A 1 153 ? -6.805 16.048 6.268 1.00 77.88 153 PRO A CA 1
ATOM 1200 C C . PRO A 1 153 ? -7.932 15.891 5.238 1.00 77.88 153 PRO A C 1
ATOM 1202 O O . PRO A 1 153 ? -7.782 16.382 4.131 1.00 77.88 153 PRO A O 1
ATOM 1205 N N . LEU A 1 154 ? -9.065 15.269 5.593 1.00 76.56 154 LEU A N 1
ATOM 1206 C CA . LEU A 1 154 ? -10.212 15.104 4.686 1.00 76.56 154 LEU A CA 1
ATOM 1207 C C . LEU A 1 154 ? -11.053 16.372 4.529 1.00 76.56 154 LEU A C 1
ATOM 1209 O O . LEU A 1 154 ? -11.842 16.463 3.602 1.00 76.56 154 LEU A O 1
ATOM 1213 N N . VAL A 1 155 ? -10.935 17.331 5.448 1.00 75.62 155 VAL A N 1
ATOM 1214 C CA . VAL A 1 155 ? -11.637 18.619 5.339 1.00 75.62 155 VAL A CA 1
ATOM 1215 C C . VAL A 1 155 ? -10.937 19.535 4.330 1.00 75.62 155 VAL A C 1
ATOM 1217 O O . VAL A 1 155 ? -11.566 20.425 3.765 1.00 75.62 155 VAL A O 1
ATOM 1220 N N . PHE A 1 156 ? -9.637 19.319 4.115 1.00 71.12 156 PHE A N 1
ATOM 1221 C CA . PHE A 1 156 ? -8.790 20.119 3.228 1.00 71.12 156 PHE A CA 1
ATOM 1222 C C . PHE A 1 156 ? -8.396 19.400 1.927 1.00 71.12 156 PHE A C 1
ATOM 1224 O O . PHE A 1 156 ? -7.664 19.988 1.130 1.00 71.12 156 PHE A O 1
ATOM 1231 N N . ALA A 1 157 ? -8.837 18.154 1.737 1.00 62.62 157 ALA A N 1
ATOM 1232 C CA . ALA A 1 157 ? -8.639 17.354 0.526 1.00 62.62 157 ALA A CA 1
ATOM 1233 C C . ALA A 1 157 ? -9.868 17.443 -0.384 1.00 62.62 157 ALA A C 1
ATOM 1235 O O . ALA A 1 157 ? -9.667 17.484 -1.617 1.00 62.62 157 ALA A O 1
#

Sequence (157 aa):
MAKPVSLHALFFPGIVFHEFSHYLACLLFGVKVKRVKWFGKEDAYVVHETPQPLASVVITLAPFLLGNWLAYNVLEAATPLLGAGGLLSPSTPLALFYYWFALALLYYSFPSDQDGSNAFYNVLGAYRKGIFGSTPAVVKLLYLVTFPLAFLPLVFA

Secondary structure (DSSP, 8-state):
-PPPPPHHHHSHHHHHHHHHHHHHHHHHTTPPEEEEE---SS--EEEE----HHHHHHHHHHHHHHHHHHHHHHHHHHGGGSSTT-S--TTSHHHHHHHHHHHHHHHT-SPPHHHHHHHHHHHHHHHHHHHHSS--HHHHHHHHHHHHHHHHHHH--

Radius of gyration: 20.49 Å; chains: 1; bounding box: 50×36×66 Å

Organism: NCBI:txid3101447

Foldseek 3Di:
DDDDQDVCNQLLLQQLLLQVQLVVLCVVQVWAWDDFASDDSPDTHTDTDQGQLVSLVNSQQRLQVVLLVVLVVLVVVLVVQCDDVHPDPCPDPVSVVSVSNSCSSNVNSHGDPVSVVSSVVNNVVVLCCQQVHPDDPVSNVVSVVCVCVVCVVVVVD

=== Feature glossary ===
Legend for the data blocks above and below:

— What the protein is —

The amino-acid sequence is the protein's primary structure: the linear order of residues from the N-terminus to the C-terminus, written in one-letter code. Everything else here — the 3D coordinates, the secondary structure, the domain annotations — is ultimately a consequence of this string.

Functional annotations link the protein to curated databases. InterPro entries identify conserved domains and families by matching the sequence against member-database signatures (Pfam, PROSITE, CDD, …). Gene Ontology (GO) terms describe molecular function, biological process, and cellular component in a controlled vocabulary. CATH places the structure in a hierarchical fold classification (Class/Architecture/Topology/Homologous-superfamily). The organism is the source species.

— Where its atoms are —

Atomic coordinates in PDBx/mmCIF format — the same representation the Protein Data Bank distributes. Each line of the _atom_site loop places one backbone atom in Cartesian space (units: ångströms, origin: arbitrary).

The six renders are orthographic views along the three Cartesian axes in both directions. Representation (cartoon, sticks, or surface) and color scheme (sequence-rainbow or by-chain) vary across proteins so the training set covers all the common visualization conventions.

— Local backbone conformation —

Eight-state secondary structure (DSSP): H is the canonical α-helix, G the tighter 3₁₀-helix, I the wider π-helix; E/B are β-structure, T and S are turns and bends, and '-' is everything else. DSSP derives these from the pattern of main-chain N–H···O=C hydrogen bonds, not from the sequence.

Three-state secondary structure (P-SEA) collapses the eight DSSP classes into helix (a), strand (b), and coil (c). P-SEA assigns these from Cα geometry alone — distances and angles — without requiring backbone oxygens, so it works on any Cα trace.

φ (phi) and ψ (psi) are the two rotatable backbone dihedrals per residue: φ is the C(i-1)–N–Cα–C torsion, ψ is the N–Cα–C–N(i+1) torsion, both in degrees on (−180°, 180°]. α-helical residues cluster near (−60°, −45°); β-strand residues near (−120°, +130°). A Ramachandran plot is simply a scatter of (φ, ψ) for every residue.

— Global shape and packing —

The geometric summary reports three shape descriptors. Rg (radius of gyration) measures how spread out the Cα atoms are about their centre of mass; compact globular proteins have small Rg, elongated or unfolded ones large. Cα contacts (<8 Å, |i−j|>4) count long-range residue pairs in spatial proximity — high for tightly packed folds, near zero for rods or random coil. The bounding-box extents give the protein's footprint along x, y, z in Å.

SASA measures how much of the protein is reachable by solvent. It is computed by rolling a water-sized probe over the atomic surface and summing the exposed area (Å²). Per-residue SASA distinguishes core (buried, low SASA) from surface (exposed, high SASA) residues; total SASA is a whole-molecule size measure.

Plot images: a contact map (which residues are close in 3D, as an N×N binary image), a Ramachandran scatter (backbone tor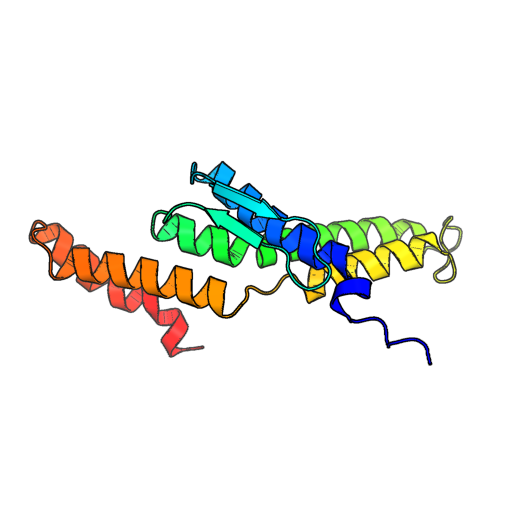sion angles, revealing s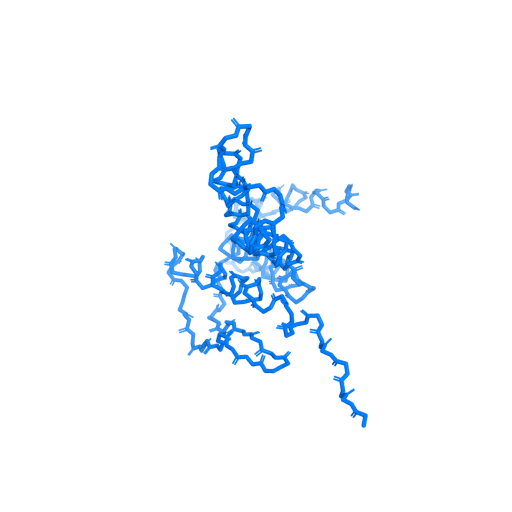econdary-structure composition at a glance), and — for AlphaFold structures — a PAE heatmap (pairwise prediction confidence).

— Structural neighborhood —

A 3Di character summarizes, for each residue, the relative orientation of the Cα frame of its nearest spatial neighbor. Because it encodes fold topology rather than chemistry, 3Di alignments detect remote structural similarity that sequence alignment misses.

The Foldseek neighbor list gives the closest experimentally determined structures in the PDB, ranked by structural alignment. TM-score near 1 means near-identical fold; near 0.3 means only rough topology match. This is how one finds what a novel AlphaFold prediction most resembles in the solved-structure universe.

— Confidence and disorder —

For AlphaFold models, the B-factor field carries pLDDT — the model's own estimate of local accuracy on a 0–100 scale. Regions with pLDDT<50 should be treated as essentially unmodeled; they often correspond to intrinsically disordered segments.

Crystallographic B-factors measure how much each atom's electron density is smeared out, in Å². They rise in mobile loops and surface residues and fall in the buried interior. In AlphaFold models this column is repurposed to hold pLDDT instead.

Predicted Aligned Error (PAE) is an AlphaFold confidence matrix: entry (i, j) is the expected error in the position of residue j, in ångströms, when the prediction is superimposed on the true structure at residue i. Low PAE within a block of residues means that block is internally rigid and well-predicted; high PAE between two blocks means their relative placement is uncertain even if each block individually is confident.